Protein AF-A0AAV1RHL6-F1 (afdb_monomer_lite)

Foldseek 3Di:
DDDDDDDDPPDPDPPPPDDVVNVVVVVVVVVVVVVVVVVVVVVVPPDDPPPPDDDDPVRVVVCVDPVNVVVVVVVVVCVVPVPPDDDDD

Structure (mmCIF, N/CA/C/O backbone):
data_AF-A0AAV1RHL6-F1
#
_entry.id   AF-A0AAV1RHL6-F1
#
loop_
_atom_site.group_PDB
_atom_site.id
_atom_site.type_symbol
_atom_si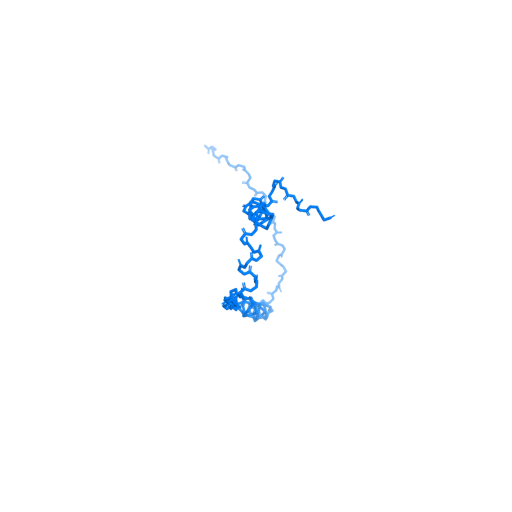te.label_atom_id
_atom_site.label_alt_id
_atom_site.label_comp_id
_atom_site.label_asym_id
_atom_site.label_entity_id
_atom_site.label_seq_id
_atom_site.pdbx_PDB_ins_code
_atom_site.Cartn_x
_atom_site.Cartn_y
_atom_site.Cartn_z
_atom_site.occupancy
_atom_site.B_iso_or_equiv
_atom_site.auth_seq_id
_atom_site.auth_comp_id
_atom_site.auth_asym_id
_atom_site.auth_atom_id
_atom_site.pdbx_PDB_model_num
ATOM 1 N N . MET A 1 1 ? 22.971 53.879 -38.626 1.00 41.91 1 MET A N 1
ATOM 2 C CA . MET A 1 1 ? 22.158 53.471 -37.460 1.00 41.91 1 MET A CA 1
ATOM 3 C C . MET A 1 1 ? 22.529 52.047 -37.104 1.00 41.91 1 MET A C 1
ATOM 5 O O . MET A 1 1 ? 22.388 51.169 -37.942 1.00 41.91 1 MET A O 1
ATOM 9 N N . ALA A 1 2 ? 23.091 51.847 -35.916 1.00 54.41 2 ALA A N 1
ATOM 10 C CA . ALA A 1 2 ? 23.412 50.524 -35.404 1.00 54.41 2 ALA A CA 1
ATOM 11 C C . ALA A 1 2 ? 22.157 49.890 -34.795 1.00 54.41 2 ALA A C 1
ATOM 13 O O . ALA A 1 2 ? 21.442 50.554 -34.048 1.00 54.41 2 ALA A O 1
ATOM 14 N N . ILE A 1 3 ? 21.958 48.597 -35.033 1.00 46.75 3 ILE A N 1
ATOM 15 C CA . ILE A 1 3 ? 21.311 47.729 -34.050 1.00 46.75 3 ILE A CA 1
ATOM 16 C C . ILE A 1 3 ? 22.190 46.497 -33.88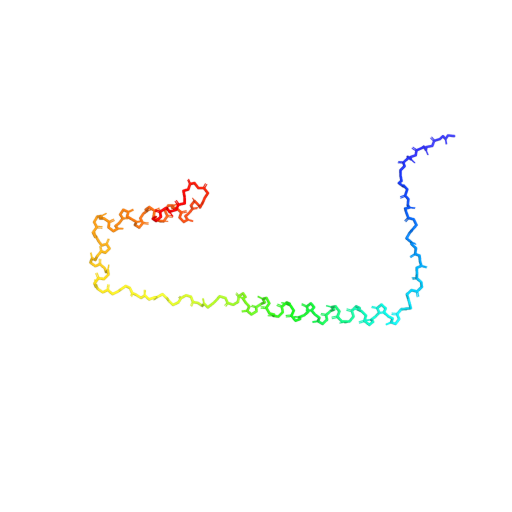7 1.00 46.75 3 ILE A C 1
ATOM 18 O O . ILE A 1 3 ? 22.373 45.684 -34.786 1.00 46.75 3 ILE A O 1
ATOM 22 N N . LYS A 1 4 ? 22.814 46.474 -32.715 1.00 52.16 4 LYS A N 1
ATOM 23 C CA . LYS A 1 4 ? 23.694 45.462 -32.154 1.00 52.16 4 LYS A CA 1
ATOM 24 C C . LYS A 1 4 ? 22.816 44.424 -31.456 1.00 52.16 4 LYS A C 1
ATOM 26 O O . LYS A 1 4 ? 22.017 44.799 -30.604 1.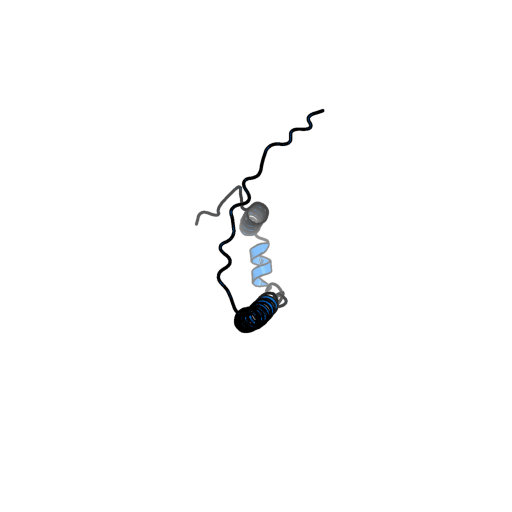00 52.16 4 LYS A O 1
ATOM 31 N N . THR A 1 5 ? 23.008 43.143 -31.751 1.00 53.62 5 THR A N 1
ATOM 32 C CA . THR A 1 5 ? 22.599 42.036 -30.870 1.00 53.62 5 THR A CA 1
ATOM 33 C C . THR A 1 5 ? 23.762 41.040 -30.761 1.00 53.62 5 THR A C 1
ATOM 35 O O . THR A 1 5 ? 24.279 40.609 -31.790 1.00 53.62 5 THR A O 1
ATOM 38 N N . PRO A 1 6 ? 24.252 40.739 -29.541 1.00 61.88 6 PRO A N 1
ATOM 39 C CA . PRO A 1 6 ? 25.377 39.838 -29.308 1.00 61.88 6 PRO A CA 1
ATOM 40 C C . PRO A 1 6 ? 24.908 38.432 -28.893 1.00 61.88 6 PRO A C 1
ATOM 42 O O . PRO A 1 6 ? 23.921 38.290 -28.178 1.00 61.88 6 PRO A O 1
ATOM 45 N N . GLY A 1 7 ? 25.677 37.408 -29.266 1.00 54.38 7 GLY A N 1
ATOM 46 C CA . GLY A 1 7 ? 25.431 36.008 -28.896 1.00 54.38 7 GLY A CA 1
ATOM 47 C C . GLY A 1 7 ? 24.561 35.316 -29.943 1.00 54.38 7 GLY A C 1
ATOM 48 O O . GLY A 1 7 ? 23.500 35.796 -30.303 1.00 54.38 7 GLY A O 1
ATOM 49 N N . ILE A 1 8 ? 24.959 34.196 -30.525 1.00 44.34 8 ILE A N 1
ATOM 50 C CA . ILE A 1 8 ? 25.520 32.999 -29.903 1.00 44.34 8 ILE A CA 1
ATOM 51 C C . ILE A 1 8 ? 26.563 32.435 -30.874 1.00 44.34 8 ILE A C 1
ATOM 53 O O . ILE A 1 8 ? 26.325 32.391 -32.078 1.00 44.34 8 ILE A O 1
ATOM 57 N N . LEU A 1 9 ? 27.722 32.015 -30.359 1.00 40.47 9 LEU A N 1
ATOM 58 C CA . LEU A 1 9 ? 28.699 31.231 -31.117 1.00 40.47 9 LEU A CA 1
ATOM 59 C C . LEU A 1 9 ? 28.003 29.970 -31.648 1.00 40.47 9 LEU A C 1
ATOM 61 O O . LEU A 1 9 ? 27.796 29.013 -30.904 1.00 40.47 9 LEU A O 1
ATOM 65 N N . THR A 1 10 ? 27.634 29.962 -32.927 1.00 49.59 10 THR A N 1
ATOM 66 C CA . THR A 1 10 ? 27.289 28.734 -33.642 1.00 49.59 10 THR A CA 1
ATOM 67 C C . THR A 1 10 ? 28.547 27.885 -33.705 1.00 49.59 10 THR A C 1
ATOM 69 O O . THR A 1 10 ? 29.418 28.112 -34.545 1.00 49.59 10 THR A O 1
ATOM 72 N N . GLN A 1 11 ? 28.671 26.931 -32.782 1.00 52.81 11 GLN A N 1
ATOM 73 C CA . GLN A 1 11 ? 29.623 25.845 -32.947 1.00 52.81 11 GLN A CA 1
ATOM 74 C C . GLN A 1 11 ? 29.282 25.127 -34.251 1.00 52.81 11 GLN A C 1
ATOM 76 O O . GLN A 1 11 ? 28.180 24.611 -34.437 1.00 52.81 11 GLN A O 1
ATOM 81 N N . VAL A 1 12 ? 30.246 25.156 -35.165 1.00 47.53 12 VAL A N 1
ATOM 82 C CA . VAL A 1 12 ? 30.247 24.406 -36.412 1.00 47.53 12 VAL A CA 1
ATOM 83 C C . VAL A 1 12 ? 30.150 22.927 -36.048 1.00 47.53 12 VAL A C 1
ATOM 85 O O . VAL A 1 12 ? 31.096 22.345 -35.523 1.00 47.53 12 VAL A O 1
ATOM 88 N N . ILE A 1 13 ? 28.988 22.325 -36.293 1.00 54.34 13 ILE A N 1
ATOM 89 C CA . ILE A 1 13 ? 28.827 20.871 -36.271 1.00 54.34 13 ILE A CA 1
ATOM 90 C C . ILE A 1 13 ? 29.717 20.337 -37.402 1.00 54.34 13 ILE A C 1
ATOM 92 O O . ILE A 1 13 ? 29.512 20.750 -38.548 1.00 54.34 13 ILE A O 1
ATOM 96 N N . PRO A 1 14 ? 30.708 19.466 -37.136 1.00 49.75 14 PRO A N 1
ATOM 97 C CA . PRO A 1 14 ? 31.507 18.890 -38.205 1.00 49.75 14 PRO A CA 1
ATOM 98 C C . PRO A 1 14 ? 30.586 18.044 -39.089 1.00 49.75 14 PRO A C 1
ATOM 100 O O . PRO A 1 14 ? 30.015 17.049 -38.642 1.00 49.75 14 PRO A O 1
ATOM 103 N N . GLN A 1 15 ? 30.418 18.474 -40.339 1.00 50.59 15 GLN A N 1
ATOM 104 C CA . GLN A 1 15 ? 29.750 17.718 -41.394 1.00 50.59 15 GLN A CA 1
ATOM 105 C C . GLN A 1 15 ? 30.648 16.530 -41.750 1.00 50.59 15 GLN A C 1
ATOM 107 O O . GLN A 1 15 ? 31.460 16.587 -42.667 1.00 50.59 15 GLN A O 1
ATOM 112 N N . GLY A 1 16 ? 30.571 15.469 -40.950 1.00 62.34 16 GLY A N 1
ATOM 113 C CA . GLY A 1 16 ? 30.993 14.151 -41.393 1.00 62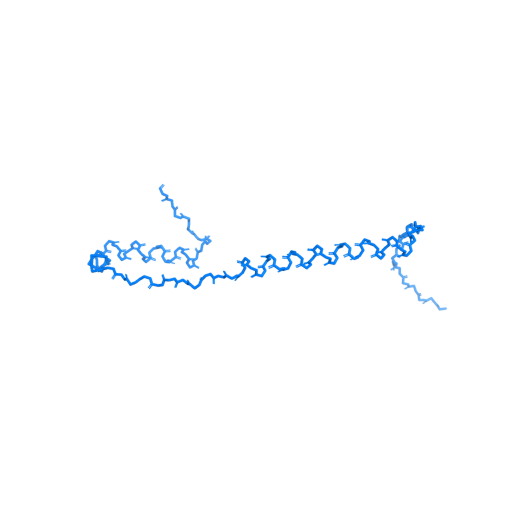.34 16 GLY A CA 1
ATOM 114 C C . GLY A 1 16 ? 29.943 13.642 -42.371 1.00 62.34 16 GLY A C 1
ATOM 115 O O . GLY A 1 16 ? 28.771 13.555 -42.003 1.00 62.34 16 GLY A O 1
ATOM 116 N N . ASP A 1 17 ? 30.355 13.329 -43.598 1.00 61.94 17 ASP A N 1
ATOM 117 C CA . ASP A 1 17 ? 29.498 12.858 -44.690 1.00 61.94 17 ASP A CA 1
ATOM 118 C C . ASP A 1 17 ? 28.882 11.480 -44.382 1.00 61.94 17 ASP A C 1
ATOM 120 O O . ASP A 1 17 ? 29.255 10.441 -44.936 1.00 61.94 17 ASP A O 1
ATOM 124 N N . PHE A 1 18 ? 27.908 11.444 -43.475 1.00 62.41 18 PHE A N 1
ATOM 125 C CA . PHE A 1 18 ? 27.088 10.266 -43.243 1.00 62.41 18 PHE A CA 1
ATOM 126 C C . PHE A 1 18 ? 26.165 10.079 -44.443 1.00 62.41 18 PHE A C 1
ATOM 128 O O . PHE A 1 18 ? 25.216 10.836 -44.654 1.00 62.41 18 PHE A O 1
ATOM 135 N N . LYS A 1 19 ? 26.428 9.041 -45.244 1.00 75.88 19 LYS A N 1
ATOM 136 C CA . LYS A 1 19 ? 25.571 8.717 -46.388 1.00 75.88 19 LYS A CA 1
ATOM 137 C C . LYS A 1 19 ? 24.128 8.479 -45.912 1.00 75.88 19 LYS A C 1
ATOM 139 O O . LYS A 1 19 ? 23.930 7.759 -44.929 1.00 75.88 19 LYS A O 1
ATOM 144 N N . PRO A 1 20 ? 23.107 9.002 -46.617 1.00 69.06 20 PRO A N 1
ATOM 145 C CA . PRO A 1 20 ? 21.704 8.907 -46.199 1.00 69.06 20 PRO A CA 1
ATOM 146 C C . PRO A 1 20 ? 21.219 7.458 -46.016 1.00 69.06 20 PRO A C 1
ATOM 148 O O . PRO A 1 20 ? 20.348 7.192 -45.189 1.00 69.06 20 PRO A O 1
ATOM 151 N N . SER A 1 21 ? 21.842 6.499 -46.708 1.00 71.12 21 SER A N 1
ATOM 152 C CA . SER A 1 21 ? 21.611 5.063 -46.521 1.00 71.12 21 SER A CA 1
ATOM 153 C C . SER A 1 21 ? 22.012 4.548 -45.132 1.00 71.12 21 SER A C 1
ATOM 155 O O . SER A 1 21 ? 21.327 3.688 -44.579 1.00 71.12 21 SER A O 1
ATOM 157 N N . GLN A 1 22 ? 23.078 5.084 -44.533 1.00 70.31 22 GLN A N 1
ATOM 158 C CA . GLN A 1 22 ? 23.520 4.693 -43.193 1.00 70.31 22 GLN A CA 1
ATOM 159 C C . GLN A 1 22 ? 22.600 5.272 -42.114 1.00 70.31 22 GLN A C 1
ATOM 161 O O . GLN A 1 22 ? 22.215 4.564 -41.183 1.00 70.31 22 GLN A O 1
ATOM 166 N N . ILE A 1 23 ? 22.160 6.524 -42.281 1.00 76.81 23 ILE A N 1
ATOM 167 C CA . ILE A 1 23 ? 21.189 7.167 -41.380 1.00 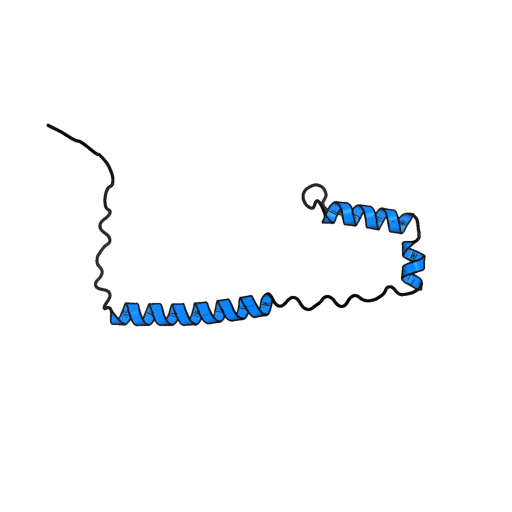76.81 23 ILE A CA 1
ATOM 168 C C . ILE A 1 23 ? 19.857 6.400 -41.404 1.00 76.81 23 ILE A C 1
ATOM 170 O O . ILE A 1 23 ? 19.282 6.113 -40.352 1.00 76.81 23 ILE A O 1
ATOM 174 N N . ALA A 1 24 ? 19.384 5.991 -42.585 1.00 75.88 24 ALA A N 1
ATOM 175 C CA . ALA A 1 24 ? 18.174 5.178 -42.731 1.00 75.88 24 ALA A CA 1
ATOM 176 C C . ALA A 1 24 ? 18.291 3.804 -42.037 1.00 75.88 24 ALA A C 1
ATOM 178 O O . ALA A 1 24 ? 17.356 3.353 -41.372 1.00 75.88 24 ALA A O 1
ATOM 179 N N . MET A 1 25 ? 19.455 3.154 -42.134 1.00 76.00 25 MET A N 1
ATOM 180 C CA . MET A 1 25 ? 19.704 1.861 -41.490 1.00 76.00 25 MET A CA 1
ATOM 181 C C . MET A 1 25 ? 19.700 1.972 -39.954 1.00 76.00 25 MET A C 1
ATOM 183 O O . MET A 1 25 ? 19.021 1.194 -39.277 1.00 76.00 25 MET A O 1
ATOM 187 N N . VAL A 1 26 ? 20.385 2.978 -39.398 1.00 79.38 26 VAL A N 1
ATOM 188 C CA . VAL A 1 26 ? 20.435 3.218 -37.944 1.00 79.38 26 VAL A CA 1
ATOM 189 C C . VAL A 1 26 ? 19.056 3.608 -37.402 1.00 79.38 26 VAL A C 1
ATOM 191 O O . VAL A 1 26 ? 18.597 3.057 -36.399 1.00 79.38 26 VAL A O 1
ATOM 194 N N . THR A 1 27 ? 18.341 4.501 -38.090 1.00 80.81 27 THR A N 1
ATOM 195 C CA . THR A 1 27 ? 16.996 4.940 -37.674 1.00 80.81 27 THR A CA 1
ATOM 196 C C . THR A 1 27 ? 15.975 3.799 -37.692 1.00 80.81 27 THR A C 1
ATOM 198 O O . THR A 1 27 ? 15.142 3.707 -36.784 1.00 80.81 27 THR A O 1
ATOM 201 N N . MET A 1 28 ? 16.057 2.874 -38.654 1.00 82.38 28 MET A N 1
ATOM 202 C CA . MET A 1 28 ? 15.185 1.697 -38.699 1.00 82.38 28 MET A CA 1
ATOM 203 C C . MET A 1 28 ? 15.484 0.701 -37.562 1.00 82.38 28 MET A C 1
ATOM 205 O O . MET A 1 28 ? 14.546 0.177 -36.947 1.00 82.38 28 MET A O 1
ATOM 209 N N . GLY A 1 29 ? 16.761 0.489 -37.224 1.00 84.56 29 GLY A N 1
ATOM 210 C CA . GLY A 1 29 ? 17.177 -0.339 -36.084 1.00 84.56 29 GLY A CA 1
ATOM 211 C C . GLY A 1 29 ? 16.678 0.206 -34.740 1.00 84.56 29 GLY A C 1
ATOM 212 O O . GLY A 1 29 ? 16.066 -0.524 -33.953 1.00 84.56 29 GLY A O 1
ATOM 213 N N . LEU A 1 30 ? 16.835 1.514 -34.519 1.00 89.62 30 LEU A N 1
ATOM 214 C CA . LEU A 1 30 ? 16.346 2.202 -33.318 1.00 89.62 30 LEU A CA 1
ATOM 215 C C . LEU A 1 30 ? 14.817 2.146 -33.201 1.00 89.62 30 LEU A C 1
ATOM 217 O O . LEU A 1 30 ? 14.276 1.907 -32.119 1.00 89.62 30 LEU A O 1
ATOM 221 N N . ARG A 1 31 ? 14.101 2.295 -34.322 1.00 88.06 31 ARG A N 1
ATOM 222 C CA . ARG A 1 31 ? 12.635 2.199 -34.353 1.00 88.06 31 ARG A CA 1
ATOM 223 C C . ARG A 1 31 ? 12.149 0.810 -33.935 1.00 88.06 31 ARG A C 1
ATOM 225 O O . ARG A 1 31 ? 11.196 0.712 -33.159 1.00 88.06 31 ARG A O 1
ATOM 232 N N . ARG A 1 32 ? 12.809 -0.256 -34.401 1.00 89.00 32 ARG A N 1
ATOM 233 C CA . ARG A 1 32 ? 12.488 -1.642 -34.018 1.00 89.00 32 ARG A CA 1
ATOM 234 C C . ARG A 1 32 ? 12.748 -1.887 -32.529 1.00 89.00 32 ARG A C 1
ATOM 236 O O . ARG A 1 32 ? 11.878 -2.432 -31.851 1.00 89.00 32 ARG A O 1
ATOM 243 N N . LEU A 1 33 ? 13.883 -1.424 -32.005 1.00 91.00 33 LEU A N 1
ATOM 244 C CA . LEU A 1 33 ? 14.201 -1.534 -30.578 1.00 91.00 33 LEU A CA 1
ATOM 245 C C . LEU A 1 33 ? 13.177 -0.791 -29.707 1.00 91.00 33 LEU A C 1
ATOM 247 O O . LEU A 1 33 ? 12.678 -1.344 -28.727 1.00 91.00 33 LEU A O 1
ATOM 251 N N . MET A 1 34 ? 12.785 0.423 -30.100 1.00 90.06 34 MET A N 1
ATOM 252 C CA . MET A 1 34 ? 11.780 1.193 -29.367 1.00 90.06 34 MET A CA 1
ATOM 253 C C . MET A 1 34 ? 10.407 0.503 -29.359 1.00 90.06 34 MET A C 1
ATOM 255 O O . MET A 1 34 ? 9.717 0.538 -28.339 1.00 90.06 34 MET A O 1
ATOM 259 N N . MET A 1 35 ? 10.004 -0.157 -30.451 1.00 88.44 35 MET A N 1
ATOM 260 C CA . MET A 1 35 ? 8.770 -0.956 -30.465 1.00 88.44 35 MET A CA 1
ATOM 261 C C . MET A 1 35 ? 8.842 -2.143 -29.496 1.00 88.44 35 MET A C 1
ATOM 263 O O . MET A 1 35 ? 7.890 -2.376 -28.748 1.00 88.44 35 MET A O 1
ATOM 267 N N . ILE A 1 36 ? 9.980 -2.844 -29.447 1.00 91.69 36 ILE A N 1
ATOM 268 C CA . ILE A 1 36 ? 10.203 -3.958 -28.513 1.00 91.69 36 ILE A CA 1
ATOM 269 C C . ILE A 1 36 ? 10.118 -3.464 -27.065 1.00 91.69 36 ILE A C 1
ATOM 271 O O . ILE A 1 36 ? 9.364 -4.027 -26.269 1.00 91.69 36 ILE A O 1
ATOM 275 N N . ILE A 1 37 ? 10.813 -2.375 -26.734 1.00 90.81 37 ILE A N 1
ATOM 276 C CA . ILE A 1 37 ? 10.795 -1.783 -25.390 1.00 90.81 37 ILE A CA 1
ATOM 277 C C . ILE A 1 37 ? 9.371 -1.350 -25.011 1.00 90.81 37 ILE A C 1
ATOM 279 O O . ILE A 1 37 ? 8.887 -1.710 -23.938 1.00 90.81 37 ILE A O 1
ATOM 283 N N . LYS A 1 38 ? 8.646 -0.662 -25.905 1.00 87.00 38 LYS A N 1
ATOM 284 C CA . LYS A 1 38 ? 7.247 -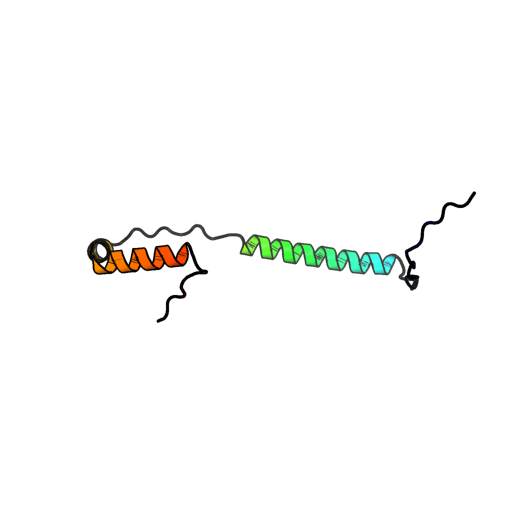0.260 -25.662 1.00 87.00 38 LYS A CA 1
ATOM 285 C C . LYS A 1 38 ? 6.331 -1.459 -25.411 1.00 87.00 38 LYS A C 1
ATOM 287 O O . LYS A 1 38 ? 5.495 -1.398 -24.509 1.00 87.00 38 LYS A O 1
ATOM 292 N N . SER A 1 39 ? 6.489 -2.539 -26.176 1.00 84.62 39 SER A N 1
ATOM 293 C CA . SER A 1 39 ? 5.680 -3.753 -26.011 1.00 84.62 39 SER A CA 1
ATOM 294 C C . SER A 1 39 ? 5.928 -4.438 -24.661 1.00 84.62 39 SER A C 1
ATOM 296 O O . SER A 1 39 ? 4.967 -4.756 -23.960 1.00 84.62 39 SER A O 1
ATOM 298 N N . LYS A 1 40 ? 7.196 -4.553 -24.236 1.00 84.75 40 LYS A N 1
ATOM 299 C CA . LYS A 1 40 ? 7.580 -5.128 -22.936 1.00 84.75 40 LYS A CA 1
ATOM 300 C C . LYS A 1 40 ? 7.141 -4.255 -21.758 1.00 84.75 40 LYS A C 1
ATOM 302 O O . LYS A 1 40 ? 6.676 -4.773 -20.750 1.00 84.75 40 LYS A O 1
ATOM 307 N N . ILE A 1 41 ? 7.212 -2.929 -21.883 1.00 86.19 41 ILE A N 1
ATOM 308 C CA . ILE A 1 41 ? 6.702 -2.017 -20.845 1.00 86.19 41 ILE A CA 1
ATOM 309 C C . ILE A 1 41 ? 5.177 -2.136 -20.720 1.00 86.19 41 ILE A C 1
ATOM 311 O O . ILE A 1 41 ? 4.653 -2.128 -19.609 1.00 86.19 41 ILE A O 1
ATOM 315 N N . ARG A 1 42 ? 4.446 -2.275 -21.835 1.00 76.19 42 ARG A N 1
ATOM 316 C CA . ARG A 1 42 ? 2.987 -2.462 -21.802 1.00 76.19 42 ARG A CA 1
ATOM 317 C C . ARG A 1 42 ? 2.600 -3.791 -21.146 1.00 76.19 42 ARG A C 1
ATOM 319 O O . ARG A 1 42 ? 1.666 -3.794 -20.351 1.00 76.19 42 ARG A O 1
ATOM 326 N N . SER A 1 43 ? 3.325 -4.880 -21.419 1.00 71.75 43 SER A N 1
ATOM 327 C CA . SER A 1 43 ? 3.084 -6.167 -20.751 1.00 71.75 43 SER A CA 1
ATOM 328 C C . SER A 1 43 ? 3.439 -6.132 -19.263 1.00 71.75 43 SER A C 1
ATOM 330 O O . SER A 1 43 ? 2.732 -6.727 -18.462 1.00 71.75 43 SER A O 1
ATOM 332 N N . LEU A 1 44 ? 4.482 -5.392 -18.868 1.00 70.62 44 LEU A N 1
ATOM 333 C CA . LEU A 1 44 ? 4.828 -5.189 -17.453 1.00 70.62 44 LEU A CA 1
ATOM 334 C C . LEU A 1 44 ? 3.799 -4.320 -16.709 1.00 70.62 44 LEU A C 1
ATOM 336 O O . LEU A 1 44 ? 3.592 -4.495 -15.513 1.00 70.62 44 LEU A O 1
ATOM 340 N N . LYS A 1 45 ? 3.125 -3.398 -17.410 1.00 65.94 45 LYS A N 1
ATOM 341 C CA . LYS A 1 45 ? 2.042 -2.568 -16.854 1.00 65.94 45 LYS A CA 1
ATOM 342 C C . LYS A 1 45 ? 0.696 -3.287 -16.747 1.00 65.94 45 LYS A C 1
ATOM 344 O O . LYS A 1 45 ? -0.230 -2.706 -16.180 1.00 65.94 45 LYS A O 1
ATOM 349 N N . MET A 1 46 ? 0.562 -4.520 -17.244 1.00 62.88 46 MET A N 1
ATOM 350 C CA . MET A 1 46 ? -0.606 -5.345 -16.934 1.00 62.88 46 MET A CA 1
ATOM 351 C C . MET A 1 46 ? -0.521 -5.783 -15.470 1.00 62.88 46 MET A C 1
ATOM 353 O O . MET A 1 46 ? -0.040 -6.866 -15.142 1.00 62.88 46 MET A O 1
ATOM 357 N N . ARG A 1 47 ? -0.970 -4.902 -14.570 1.00 65.38 47 ARG A N 1
ATOM 358 C CA . ARG A 1 47 ? -1.255 -5.263 -13.184 1.00 65.38 47 ARG A CA 1
ATOM 359 C C . ARG A 1 47 ? -2.279 -6.389 -13.220 1.00 65.38 47 ARG A C 1
ATOM 361 O O . ARG A 1 47 ? -3.385 -6.188 -13.718 1.00 65.38 47 ARG A O 1
ATOM 368 N N . ARG A 1 48 ? -1.905 -7.567 -12.716 1.00 71.88 48 ARG A N 1
ATOM 369 C CA . ARG A 1 48 ? -2.889 -8.614 -12.439 1.00 71.88 48 ARG A CA 1
ATOM 370 C C . ARG A 1 48 ? -3.975 -7.994 -11.552 1.00 71.88 48 ARG A C 1
ATOM 372 O O . ARG A 1 48 ? -3.614 -7.258 -10.626 1.00 71.88 48 ARG A O 1
ATOM 379 N N . PRO A 1 49 ? -5.268 -8.220 -11.840 1.00 71.06 49 PRO A N 1
ATOM 380 C CA . PRO A 1 49 ? -6.307 -7.840 -10.900 1.00 71.06 49 PRO A CA 1
ATOM 381 C C . PRO A 1 49 ? -5.961 -8.489 -9.560 1.00 71.06 49 PRO A C 1
ATOM 383 O O . PRO A 1 49 ? -5.586 -9.658 -9.504 1.00 71.06 49 PRO A O 1
ATOM 386 N N . TYR A 1 50 ? -5.957 -7.682 -8.504 1.00 70.50 50 TYR A N 1
ATOM 387 C CA . TYR A 1 50 ? -5.668 -8.179 -7.171 1.00 70.50 50 TYR A CA 1
ATOM 388 C C . TYR A 1 50 ? -6.808 -9.111 -6.767 1.00 70.50 50 TYR A C 1
ATOM 390 O O . TYR A 1 50 ? -7.943 -8.649 -6.622 1.00 70.50 50 TYR A O 1
ATOM 398 N N . ASP A 1 51 ? -6.508 -10.398 -6.604 1.00 73.62 51 ASP A N 1
ATOM 399 C CA . ASP A 1 51 ? -7.458 -11.354 -6.048 1.00 73.62 51 ASP A CA 1
ATOM 400 C C . ASP A 1 51 ? -7.717 -10.967 -4.595 1.00 73.62 51 ASP A C 1
ATOM 402 O O . ASP A 1 51 ? -6.895 -11.174 -3.699 1.00 73.62 51 ASP A O 1
ATOM 406 N N . LYS A 1 52 ? -8.867 -10.328 -4.370 1.00 78.06 52 LYS A N 1
ATOM 407 C CA . LYS A 1 52 ? -9.337 -9.968 -3.037 1.00 78.06 52 LYS A CA 1
ATOM 408 C C . LYS A 1 52 ? -9.754 -11.250 -2.329 1.00 78.06 52 LYS A C 1
ATOM 410 O O . LYS A 1 52 ? -10.895 -11.683 -2.441 1.00 78.06 52 LYS A O 1
ATOM 415 N N . ILE A 1 53 ? -8.815 -11.852 -1.613 1.00 78.50 53 ILE A N 1
ATOM 416 C CA . ILE A 1 53 ? -9.092 -12.980 -0.729 1.00 78.50 53 ILE A CA 1
ATOM 417 C C . ILE A 1 53 ? -9.977 -12.474 0.415 1.00 78.50 53 ILE A C 1
ATOM 419 O O . ILE A 1 53 ? -9.621 -11.528 1.125 1.00 78.50 53 ILE A O 1
ATOM 423 N N . GLU A 1 54 ? -11.145 -13.090 0.587 1.00 79.94 54 GLU A N 1
ATOM 424 C CA . GLU A 1 54 ? -11.983 -12.837 1.753 1.00 79.94 54 GLU A CA 1
ATOM 425 C C . GLU A 1 54 ? -11.251 -13.269 3.024 1.00 79.94 54 GLU A C 1
ATOM 427 O O . GLU A 1 54 ? -10.540 -14.275 3.055 1.00 79.94 54 GLU A O 1
ATOM 432 N N . LYS A 1 55 ? -11.416 -12.510 4.109 1.00 81.31 55 LYS A N 1
ATOM 433 C CA . LYS A 1 55 ? -10.772 -12.884 5.368 1.00 81.31 55 LYS A CA 1
ATOM 434 C C . LYS A 1 55 ? -11.386 -14.178 5.904 1.00 81.31 55 LYS A C 1
ATOM 436 O O . LYS A 1 55 ? -12.605 -14.310 5.913 1.00 81.31 55 LYS A O 1
ATOM 441 N N . SER A 1 56 ? -10.567 -15.103 6.397 1.00 83.88 56 SER A N 1
ATOM 442 C CA . SER A 1 56 ? -11.045 -16.277 7.132 1.00 83.88 56 SER A CA 1
ATOM 443 C C . SER A 1 56 ? -11.711 -15.873 8.457 1.00 83.88 56 SER A C 1
ATOM 445 O O . SER A 1 56 ? -11.423 -14.808 9.011 1.00 83.88 56 SER A O 1
ATOM 447 N N . GLU A 1 57 ? -12.591 -16.727 8.993 1.00 79.94 57 GLU A N 1
ATOM 448 C CA . GLU A 1 57 ? -13.227 -16.518 10.309 1.00 79.94 57 GLU A CA 1
ATOM 449 C C . GLU A 1 57 ? -12.193 -16.288 11.428 1.00 79.94 57 GLU A C 1
ATOM 451 O O . GLU A 1 57 ? -12.341 -15.356 12.217 1.00 79.94 57 GLU A O 1
ATOM 456 N N . SER A 1 58 ? -11.098 -17.058 11.453 1.00 78.31 58 SER A N 1
ATOM 457 C CA . SER A 1 58 ? -10.018 -16.907 12.444 1.00 78.31 58 SER A CA 1
ATOM 458 C C . SER A 1 58 ? -9.381 -15.516 12.406 1.00 78.31 58 SER A C 1
ATOM 460 O O . SER A 1 58 ? -9.287 -14.824 13.420 1.00 78.31 58 SER A O 1
ATOM 462 N N . MET A 1 59 ? -9.055 -15.046 11.205 1.00 80.62 59 MET A N 1
ATOM 463 C CA . MET A 1 59 ? -8.459 -13.732 10.994 1.00 80.62 59 MET A CA 1
ATOM 464 C C . MET A 1 59 ? -9.425 -12.600 11.378 1.00 80.62 59 MET A C 1
ATOM 466 O O . MET A 1 59 ? -8.994 -11.560 11.881 1.00 80.62 59 MET A O 1
ATOM 470 N N . ARG A 1 60 ? -10.743 -12.783 11.196 1.00 79.44 60 ARG A N 1
ATOM 471 C CA . ARG A 1 60 ? -11.750 -11.807 11.653 1.00 79.44 60 ARG A CA 1
ATOM 472 C C . ARG A 1 60 ? -11.755 -11.653 13.172 1.00 79.44 60 ARG A C 1
ATOM 474 O O . ARG A 1 60 ? -11.947 -10.540 13.663 1.00 79.44 60 ARG A O 1
ATOM 481 N N . VAL A 1 61 ? -11.568 -12.740 13.916 1.00 77.31 61 VAL A N 1
ATOM 482 C CA . VAL A 1 61 ? -11.516 -12.705 15.385 1.00 77.31 61 VAL A CA 1
ATOM 483 C C . VAL A 1 61 ? -10.234 -12.023 15.866 1.00 77.31 61 VAL A C 1
ATOM 485 O O . VAL A 1 61 ? -10.298 -11.133 16.715 1.00 77.31 61 VAL A O 1
ATOM 488 N N . GLU A 1 62 ? -9.089 -12.352 15.270 1.00 78.31 62 GLU A N 1
ATOM 489 C CA . GLU A 1 62 ? -7.787 -11.788 15.656 1.00 78.31 62 GLU A CA 1
ATOM 490 C C . GLU A 1 62 ? -7.693 -10.272 15.410 1.00 78.31 62 GLU A C 1
ATOM 492 O O . GLU A 1 62 ? -7.247 -9.515 16.282 1.00 78.31 62 GLU A O 1
ATOM 497 N N . ILE A 1 63 ? -8.201 -9.796 14.268 1.00 80.44 63 ILE A N 1
ATOM 498 C CA . ILE A 1 63 ? -8.192 -8.367 13.909 1.00 80.44 63 ILE A CA 1
ATOM 499 C C . ILE A 1 63 ? -9.087 -7.531 14.833 1.00 80.44 63 ILE A C 1
ATOM 501 O O . ILE A 1 63 ? -8.813 -6.352 15.052 1.00 80.44 63 ILE A O 1
ATOM 505 N N . ARG A 1 64 ? -10.138 -8.109 15.429 1.00 78.81 64 ARG A N 1
ATOM 506 C CA . ARG A 1 64 ? -11.005 -7.376 16.374 1.00 78.81 64 ARG A CA 1
ATOM 507 C C . ARG A 1 64 ? -10.289 -7.003 17.676 1.00 78.81 64 ARG A C 1
ATOM 509 O O . ARG A 1 64 ? -10.745 -6.093 18.386 1.00 78.81 64 ARG A O 1
ATOM 516 N N . SER A 1 65 ? -9.171 -7.658 17.988 1.00 87.44 65 SER A N 1
ATOM 517 C CA . SER A 1 65 ? -8.372 -7.342 19.171 1.00 87.44 65 SER A CA 1
ATOM 518 C C . SER A 1 65 ? -7.878 -5.885 19.153 1.00 87.44 65 SER A C 1
ATOM 520 O O . SER A 1 65 ? -7.662 -5.273 18.105 1.00 87.44 65 SER A O 1
ATOM 522 N N . ARG A 1 66 ? -7.712 -5.280 20.339 1.00 86.38 66 ARG A N 1
ATOM 523 C CA . ARG A 1 66 ? -7.226 -3.889 20.448 1.00 86.38 66 ARG A CA 1
ATOM 524 C C . ARG A 1 66 ? -5.777 -3.743 19.976 1.00 86.38 66 ARG A C 1
ATOM 526 O O . ARG A 1 66 ? -5.432 -2.706 19.427 1.00 86.38 66 ARG A O 1
ATOM 533 N N . LYS A 1 67 ? -4.940 -4.764 20.200 1.00 90.19 67 LYS A N 1
ATOM 534 C CA . LYS A 1 67 ? -3.525 -4.760 19.795 1.00 90.19 67 LYS A CA 1
ATOM 535 C C . LYS A 1 67 ? -3.384 -4.808 18.273 1.00 90.19 67 LYS A C 1
ATOM 537 O O . LYS A 1 67 ? -2.660 -3.989 17.724 1.00 90.19 67 LYS A O 1
ATOM 542 N N . ALA A 1 68 ? -4.131 -5.693 17.606 1.00 89.50 68 ALA A N 1
ATOM 543 C CA . ALA A 1 68 ? -4.102 -5.795 16.149 1.00 89.50 68 ALA A CA 1
ATOM 544 C C . ALA A 1 68 ? -4.575 -4.501 15.476 1.00 89.50 68 ALA A C 1
ATOM 546 O O . ALA A 1 68 ? -3.923 -4.032 14.553 1.00 89.50 68 ALA A O 1
ATOM 547 N N . ARG A 1 69 ? -5.656 -3.877 15.971 1.00 89.44 69 ARG A N 1
ATOM 548 C CA . ARG A 1 69 ? -6.131 -2.592 15.429 1.00 89.44 69 ARG A CA 1
ATOM 549 C C . ARG A 1 69 ? -5.087 -1.484 15.514 1.00 89.44 69 ARG A C 1
ATOM 551 O O . ARG A 1 69 ? -4.851 -0.827 14.515 1.00 89.44 69 ARG A O 1
ATOM 558 N N . LYS A 1 70 ? -4.420 -1.334 16.663 1.00 91.25 70 LYS A N 1
ATOM 559 C CA . LYS A 1 70 ? -3.351 -0.335 16.828 1.00 91.25 70 LYS A CA 1
ATOM 560 C C . LYS A 1 70 ? -2.210 -0.537 15.830 1.00 91.25 70 LYS A C 1
ATOM 562 O O . LYS A 1 70 ? -1.784 0.426 15.212 1.00 91.25 70 LYS A O 1
ATOM 567 N N . LEU A 1 71 ? -1.769 -1.784 15.654 1.00 90.56 71 LEU A N 1
ATOM 568 C CA . LEU A 1 71 ? -0.712 -2.129 14.703 1.00 90.56 71 LEU A CA 1
ATOM 569 C C . LEU A 1 71 ? -1.134 -1.829 13.255 1.00 90.56 71 LEU A C 1
ATOM 571 O O . LEU A 1 71 ? -0.358 -1.289 12.475 1.00 90.56 71 LEU A O 1
ATOM 575 N N . ILE A 1 72 ? -2.378 -2.164 12.896 1.00 89.50 72 ILE A N 1
ATOM 576 C CA . ILE A 1 72 ? -2.929 -1.893 11.562 1.00 89.50 72 ILE A CA 1
ATOM 577 C C . ILE A 1 72 ? -3.012 -0.384 11.311 1.00 89.50 72 ILE A C 1
ATOM 579 O O . ILE A 1 72 ? -2.582 0.064 10.253 1.00 89.50 72 ILE A O 1
ATOM 583 N N . ASP A 1 73 ? -3.525 0.387 12.270 1.00 90.31 73 ASP A N 1
ATOM 584 C CA . ASP A 1 73 ? -3.649 1.844 12.154 1.00 90.31 73 ASP A CA 1
ATOM 585 C C . ASP A 1 73 ? -2.275 2.516 12.005 1.00 90.31 73 ASP A C 1
ATOM 587 O O . ASP A 1 73 ? -2.108 3.423 11.191 1.00 90.31 73 ASP A O 1
ATOM 591 N N . GLU A 1 74 ? -1.272 2.047 12.750 1.00 89.38 74 GLU A N 1
ATOM 592 C CA . GLU A 1 74 ? 0.106 2.533 12.657 1.00 89.38 74 GLU A CA 1
ATOM 593 C C . GLU A 1 74 ? 0.723 2.249 11.282 1.00 89.38 74 GLU A C 1
ATOM 595 O O . GLU A 1 74 ? 1.239 3.165 10.638 1.00 89.38 74 GLU A O 1
ATOM 600 N N . ILE A 1 75 ? 0.606 1.010 10.792 1.00 89.81 75 ILE A N 1
ATOM 601 C CA . ILE A 1 75 ? 1.106 0.617 9.467 1.00 89.81 75 ILE A CA 1
ATOM 602 C C . ILE A 1 75 ? 0.391 1.399 8.357 1.00 89.81 75 ILE A C 1
ATOM 604 O O . ILE A 1 75 ? 1.044 1.839 7.412 1.00 89.81 75 ILE A O 1
ATOM 608 N N . LEU A 1 76 ? -0.928 1.600 8.466 1.00 88.31 76 LEU A N 1
ATOM 609 C CA . LEU A 1 76 ? -1.699 2.397 7.505 1.00 88.31 76 LEU A CA 1
ATOM 610 C C . LEU A 1 76 ? -1.213 3.846 7.472 1.00 88.31 76 LEU A C 1
ATOM 612 O O . LEU A 1 76 ? -0.959 4.376 6.393 1.00 88.31 76 LEU A O 1
ATOM 616 N N . ARG A 1 77 ? -0.999 4.457 8.642 1.00 88.19 77 ARG A N 1
ATOM 617 C CA . ARG A 1 77 ? -0.476 5.824 8.734 1.00 88.19 77 ARG A CA 1
ATOM 618 C C . ARG A 1 77 ? 0.895 5.952 8.064 1.00 88.19 77 ARG A C 1
ATOM 620 O O . ARG A 1 77 ? 1.129 6.910 7.337 1.00 88.19 77 ARG A O 1
ATOM 627 N N . ILE A 1 78 ? 1.785 4.984 8.283 1.00 87.69 78 ILE A N 1
ATOM 628 C CA . ILE A 1 78 ? 3.127 4.964 7.678 1.00 87.69 78 ILE A CA 1
ATOM 629 C C . ILE A 1 78 ? 3.049 4.778 6.158 1.00 87.69 78 ILE A C 1
ATOM 631 O O . ILE A 1 78 ? 3.760 5.454 5.418 1.00 87.69 78 ILE A O 1
ATOM 635 N N . ALA A 1 79 ? 2.180 3.884 5.683 1.00 83.56 79 ALA A N 1
ATOM 636 C CA . ALA A 1 79 ? 1.991 3.649 4.255 1.00 83.56 79 ALA A CA 1
ATOM 637 C C . ALA A 1 79 ? 1.459 4.895 3.525 1.00 83.56 79 ALA A C 1
ATOM 639 O O . ALA A 1 79 ? 1.879 5.161 2.396 1.00 83.56 79 ALA A O 1
ATOM 640 N N . ASP A 1 80 ? 0.577 5.661 4.173 1.00 85.25 80 ASP A N 1
ATOM 641 C CA . ASP A 1 80 ? 0.026 6.905 3.628 1.00 85.25 80 ASP A CA 1
ATOM 642 C C . ASP A 1 80 ? 1.048 8.057 3.638 1.00 85.25 80 ASP A C 1
ATOM 644 O O . ASP A 1 80 ? 1.051 8.887 2.725 1.00 85.25 80 ASP A O 1
ATOM 648 N N . SER A 1 81 ? 1.955 8.105 4.624 1.00 82.75 81 SER A N 1
ATOM 649 C CA . SER A 1 81 ? 3.034 9.099 4.704 1.00 82.75 81 SER A CA 1
ATOM 650 C C . SER A 1 81 ? 4.424 8.446 4.832 1.00 82.75 81 SER A C 1
ATOM 652 O O . SER A 1 81 ? 5.027 8.473 5.909 1.00 82.75 81 SER A O 1
ATOM 654 N N . PRO A 1 82 ? 5.003 7.927 3.729 1.00 73.31 82 PRO A N 1
ATOM 655 C CA . PRO A 1 82 ? 6.262 7.169 3.758 1.00 73.31 82 PRO A CA 1
ATOM 656 C C . PRO A 1 82 ? 7.503 8.013 4.093 1.00 73.31 82 PRO A C 1
ATOM 658 O O . PRO A 1 82 ? 8.592 7.474 4.261 1.00 73.31 82 PRO A O 1
ATOM 661 N N . ASN A 1 83 ? 7.360 9.339 4.173 1.00 69.44 83 ASN A N 1
ATOM 662 C CA . ASN A 1 83 ? 8.467 10.271 4.392 1.00 69.44 83 ASN A CA 1
ATOM 663 C C . ASN A 1 83 ? 8.704 10.614 5.871 1.00 69.44 83 ASN A C 1
ATOM 665 O O . ASN A 1 83 ? 9.672 11.309 6.168 1.00 69.44 83 ASN A O 1
ATOM 669 N N . THR A 1 84 ? 7.819 10.203 6.786 1.00 65.06 84 THR A N 1
ATOM 670 C CA . THR A 1 84 ? 7.889 10.628 8.195 1.00 65.06 84 THR A CA 1
ATOM 671 C C . THR A 1 84 ? 8.405 9.551 9.139 1.00 65.06 84 THR A C 1
ATOM 673 O O . THR A 1 84 ? 8.997 9.889 10.152 1.00 65.06 84 THR A O 1
ATOM 676 N N . GLU A 1 85 ? 8.206 8.269 8.832 1.00 64.31 85 GLU A N 1
ATOM 677 C CA . GLU A 1 85 ? 8.522 7.164 9.743 1.00 64.31 85 GLU A CA 1
ATOM 678 C C . GLU A 1 85 ? 8.880 5.924 8.910 1.00 64.31 85 GLU A C 1
ATOM 680 O O . GLU A 1 85 ? 8.118 5.524 8.031 1.00 64.31 85 GLU A O 1
ATOM 685 N N . THR A 1 86 ? 10.037 5.310 9.170 1.00 64.69 86 THR A N 1
ATOM 686 C CA . THR A 1 86 ? 10.405 4.012 8.578 1.00 64.69 86 THR A CA 1
ATOM 687 C C . THR A 1 86 ? 10.173 2.952 9.644 1.00 64.69 86 THR A C 1
ATOM 689 O O . THR A 1 86 ? 10.685 3.097 10.750 1.00 64.69 86 THR A O 1
ATOM 692 N N . TYR A 1 87 ? 9.399 1.908 9.341 1.00 61.69 87 TYR A N 1
ATOM 693 C CA . TYR A 1 87 ? 9.135 0.825 10.292 1.00 61.69 87 TYR A CA 1
ATOM 694 C C . TYR A 1 87 ? 10.463 0.130 10.645 1.00 61.69 87 TYR A C 1
ATOM 696 O O . TYR A 1 87 ? 11.067 -0.517 9.788 1.00 61.69 87 TYR A O 1
ATOM 704 N N . ALA A 1 88 ? 10.952 0.321 11.873 1.00 62.94 88 ALA A N 1
ATOM 705 C CA . ALA A 1 88 ? 12.145 -0.346 12.383 1.00 62.94 88 ALA A CA 1
ATOM 706 C C . ALA A 1 88 ? 11.728 -1.698 12.976 1.00 62.94 88 ALA A C 1
ATOM 708 O O . ALA A 1 88 ? 10.892 -1.748 13.879 1.00 62.94 88 ALA A O 1
ATOM 709 N N . PHE A 1 89 ? 12.265 -2.774 12.407 1.00 56.47 89 PHE A N 1
ATOM 710 C CA . PHE A 1 89 ? 12.037 -4.153 12.840 1.00 56.47 89 PHE A CA 1
ATOM 711 C C . PHE A 1 89 ? 12.968 -4.530 13.990 1.00 56.47 89 PHE A C 1
ATOM 713 O O . PHE A 1 89 ? 14.150 -4.116 13.935 1.00 56.47 89 PHE A O 1
#

Sequence (89 aa):
MAIKTPGILTQVIPQGDFKPSQIAMVTMGLRRLMMIIKSKIRSLKMRRPYDKIEKSESMRVEIRSRKARKLIDEILRIADSPNTETYAF

Secondary structure (DSSP, 8-state):
-------------------HHHHHHHHHHHHHHHHHHHHHHHHHT-PPP---PPPPHHHHHHHTSHHHHHHHHHHHHHHH-TTT-----

Radius of gyration: 30.28 Å; chains: 1; bounding box: 45×70×67 Å

pLDDT: mean 74.12, std 13.94, range [40.47, 91.69]

Organism: NCBI:txid77055